Protein AF-A0A5N9CF66-F1 (afdb_monomer_lite)

Structure (mmCIF, N/CA/C/O backbone):
data_AF-A0A5N9CF66-F1
#
_entry.id   AF-A0A5N9CF66-F1
#
loop_
_atom_site.group_PDB
_atom_site.id
_atom_site.type_symbol
_atom_site.label_atom_id
_atom_site.label_alt_id
_atom_site.label_comp_id
_atom_site.label_asym_id
_atom_site.label_entity_id
_atom_site.label_seq_id
_atom_site.pdbx_PDB_ins_code
_atom_site.Cartn_x
_atom_site.Cartn_y
_atom_site.Cartn_z
_atom_site.occupancy
_atom_site.B_iso_or_equiv
_atom_site.auth_seq_id
_atom_site.auth_comp_id
_atom_site.auth_asym_id
_atom_site.auth_atom_id
_atom_site.pdbx_PDB_model_num
ATOM 1 N N . MET A 1 1 ? 1.115 35.082 -4.643 1.00 64.69 1 MET A N 1
ATOM 2 C CA . MET A 1 1 ? 1.203 35.368 -3.191 1.00 64.69 1 MET A CA 1
ATOM 3 C C . MET A 1 1 ? 0.935 34.085 -2.418 1.00 64.69 1 MET A C 1
ATOM 5 O O . MET A 1 1 ? -0.133 33.512 -2.597 1.00 64.69 1 MET A O 1
ATOM 9 N N . ARG A 1 2 ? 1.883 33.598 -1.604 1.00 63.66 2 ARG A N 1
ATOM 10 C CA . ARG A 1 2 ? 1.601 32.502 -0.658 1.00 63.66 2 ARG A CA 1
ATOM 11 C C . ARG A 1 2 ? 0.706 33.054 0.453 1.00 63.66 2 ARG A C 1
ATOM 13 O O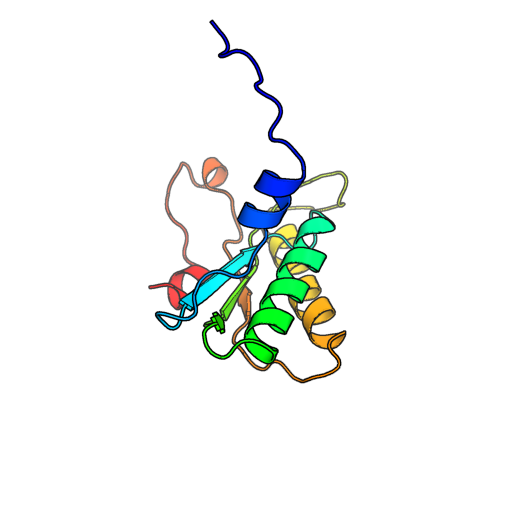 . ARG A 1 2 ? 0.966 34.150 0.945 1.00 63.66 2 ARG A O 1
ATOM 20 N N . ARG A 1 3 ? -0.358 32.330 0.814 1.00 67.19 3 ARG A N 1
ATOM 21 C CA . ARG A 1 3 ? -1.180 32.686 1.980 1.00 67.19 3 ARG A CA 1
ATOM 22 C C . ARG A 1 3 ? -0.289 32.686 3.233 1.00 67.19 3 ARG A C 1
ATOM 24 O O . ARG A 1 3 ? 0.578 31.815 3.327 1.00 67.19 3 ARG A O 1
ATOM 31 N N . PRO A 1 4 ? -0.467 33.634 4.168 1.00 76.00 4 PRO A N 1
ATOM 32 C CA . PRO A 1 4 ? 0.287 33.630 5.414 1.00 76.00 4 PRO A CA 1
ATOM 33 C C . PRO A 1 4 ? 0.001 32.341 6.192 1.00 76.00 4 PRO A C 1
ATOM 35 O O . PRO A 1 4 ? -1.146 31.898 6.275 1.00 76.00 4 PRO A O 1
ATOM 38 N N . TYR A 1 5 ? 1.053 31.732 6.740 1.00 80.88 5 TYR A N 1
ATOM 39 C CA . TYR A 1 5 ? 0.921 30.603 7.655 1.00 80.88 5 TYR A CA 1
ATOM 40 C C . TYR A 1 5 ? 0.254 31.094 8.941 1.00 80.88 5 TYR A C 1
ATOM 42 O O . TYR A 1 5 ? 0.767 31.993 9.605 1.00 80.88 5 TYR A O 1
ATOM 50 N N . ILE A 1 6 ? -0.895 30.514 9.277 1.00 83.56 6 ILE A N 1
ATOM 51 C CA . ILE A 1 6 ? -1.585 30.756 10.543 1.00 83.56 6 ILE A CA 1
ATOM 52 C C . ILE A 1 6 ? -1.365 29.500 11.389 1.00 83.56 6 ILE A C 1
ATOM 54 O O . ILE A 1 6 ? -1.925 28.455 11.043 1.00 83.56 6 ILE A O 1
ATOM 58 N N . PRO A 1 7 ? -0.554 29.561 12.461 1.00 82.31 7 PRO A N 1
ATOM 59 C CA . PRO A 1 7 ? -0.337 28.417 13.331 1.00 82.31 7 PRO A CA 1
ATOM 60 C C . PRO A 1 7 ? -1.670 27.906 13.882 1.00 82.31 7 PRO A C 1
ATOM 62 O O . PRO A 1 7 ? -2.464 28.664 14.444 1.00 82.31 7 PRO A O 1
ATOM 65 N N . VAL A 1 8 ? -1.923 26.608 13.737 1.00 83.69 8 VAL A N 1
ATOM 66 C CA . VAL A 1 8 ? -3.059 25.961 14.393 1.00 83.69 8 VAL A CA 1
ATOM 67 C C . VAL A 1 8 ? -2.651 25.695 15.840 1.00 83.69 8 VAL A C 1
ATOM 69 O O . VAL A 1 8 ? -1.695 24.968 16.089 1.00 83.69 8 VAL A O 1
ATOM 72 N N . GLY A 1 9 ? -3.350 26.291 16.809 1.00 89.88 9 GLY A N 1
ATOM 73 C CA . GLY A 1 9 ? -3.059 26.053 18.226 1.00 89.88 9 GLY A CA 1
ATOM 74 C C . GLY A 1 9 ? -3.231 24.577 18.608 1.00 89.88 9 GLY A C 1
ATOM 75 O O . GLY A 1 9 ? -4.134 23.910 18.096 1.00 89.88 9 GLY A O 1
ATOM 76 N N . HIS A 1 10 ? -2.412 24.082 19.546 1.00 88.94 10 HIS A N 1
ATOM 77 C CA . HIS A 1 10 ? -2.431 22.681 19.998 1.00 88.94 10 HIS A CA 1
ATOM 78 C C . HIS A 1 10 ? -3.840 22.121 20.291 1.00 88.94 10 HIS A C 1
ATOM 80 O O . HIS A 1 10 ? -4.123 21.012 19.840 1.00 88.94 10 HIS A O 1
ATOM 86 N N . PRO A 1 11 ? -4.775 22.854 20.939 1.00 90.25 11 PRO A N 1
ATOM 87 C CA . PRO A 1 11 ? -6.126 22.336 21.180 1.00 90.25 11 PRO A CA 1
ATOM 88 C C . PRO A 1 11 ? -6.895 21.999 19.898 1.00 90.25 11 PRO A C 1
ATOM 90 O O . PRO A 1 11 ? -7.642 21.023 19.851 1.00 90.25 11 PRO A O 1
ATOM 93 N N . LYS A 1 12 ? -6.696 22.788 18.838 1.00 89.88 12 LYS A N 1
ATOM 94 C CA . LYS A 1 12 ? -7.360 22.585 17.550 1.00 89.88 12 LYS A CA 1
ATOM 95 C C . LYS A 1 12 ? -6.723 21.438 16.765 1.00 89.88 12 LYS A C 1
ATOM 97 O O . LYS A 1 12 ? -7.446 20.674 16.135 1.00 89.88 12 LYS A O 1
ATOM 102 N N . VAL A 1 13 ? -5.404 21.251 16.874 1.00 88.88 13 VAL A N 1
ATOM 103 C CA . VAL A 1 13 ? -4.728 20.043 16.364 1.00 88.88 13 VAL A CA 1
ATOM 104 C C . VAL A 1 13 ? -5.293 18.794 17.043 1.00 88.88 13 VAL A C 1
ATOM 106 O O . VAL A 1 13 ? -5.729 17.874 16.359 1.00 88.88 13 VAL A O 1
ATOM 109 N N . LEU A 1 14 ? -5.388 18.790 18.377 1.00 88.88 14 LEU A N 1
ATOM 110 C CA . LEU A 1 14 ? -5.962 17.669 19.130 1.00 88.88 14 LEU A CA 1
ATOM 111 C C . LEU A 1 14 ? -7.419 17.393 18.750 1.00 88.88 14 LEU A C 1
ATOM 113 O O . LEU A 1 14 ? -7.826 16.238 18.684 1.00 88.88 14 LEU A O 1
ATOM 117 N N . GLN A 1 15 ? -8.209 18.434 18.475 1.00 89.94 15 GLN A N 1
ATOM 118 C CA . GLN A 1 15 ? -9.571 18.266 17.973 1.00 89.94 15 GLN A CA 1
ATOM 119 C C . GLN A 1 15 ? -9.598 17.555 16.614 1.00 89.94 15 GLN A C 1
ATOM 121 O O . GLN A 1 15 ? -10.452 16.694 16.418 1.00 89.94 15 GLN A O 1
ATOM 126 N N . HIS A 1 16 ? -8.687 17.893 15.697 1.00 87.62 16 HIS A N 1
ATOM 127 C CA . HIS A 1 16 ? -8.606 17.266 14.374 1.00 87.62 16 HIS A CA 1
ATOM 128 C C . HIS A 1 16 ? -8.086 15.822 14.418 1.00 87.62 16 HIS A C 1
ATOM 130 O O . HIS A 1 16 ? -8.426 15.038 13.541 1.00 87.62 16 HIS A O 1
ATOM 136 N N . LEU A 1 17 ? -7.298 15.462 15.434 1.00 88.06 17 LEU A N 1
ATOM 137 C CA . LEU A 1 17 ? -6.790 14.099 15.635 1.00 88.06 17 LEU A CA 1
ATOM 138 C C . LEU A 1 17 ? -7.807 13.159 16.301 1.00 88.06 17 LEU A C 1
ATOM 140 O O . LEU A 1 17 ? -7.534 11.969 16.454 1.00 88.06 17 LEU A O 1
ATOM 144 N N . LYS A 1 18 ? -8.974 13.661 16.730 1.00 87.56 18 LYS A N 1
ATOM 145 C CA . LYS A 1 18 ? -10.022 12.800 17.287 1.00 87.56 18 LYS A CA 1
ATOM 146 C C . LYS A 1 18 ? -10.525 11.834 16.223 1.00 87.56 18 LYS A C 1
ATOM 148 O O . LYS A 1 18 ? -10.752 12.215 15.078 1.00 87.56 18 LYS A O 1
ATOM 153 N N . ASN A 1 19 ? -10.790 10.603 16.652 1.00 83.81 19 ASN A N 1
ATOM 154 C CA . ASN A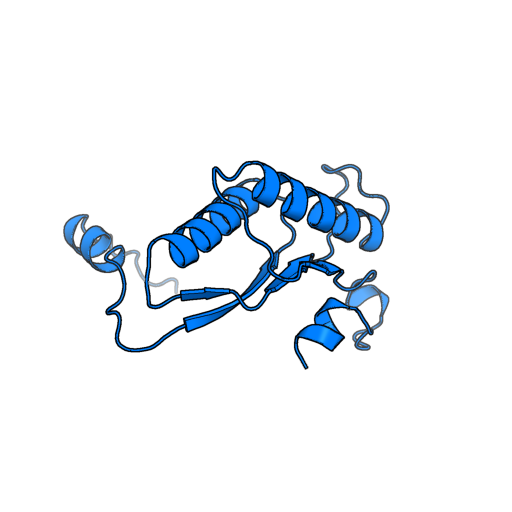 1 19 ? -11.436 9.609 15.809 1.00 83.81 19 ASN A CA 1
ATOM 155 C C . ASN A 1 19 ? -12.728 10.179 15.191 1.00 83.81 19 ASN A C 1
ATOM 157 O O . ASN A 1 19 ? -13.526 10.787 15.915 1.00 83.81 19 ASN A O 1
ATOM 161 N N . PRO A 1 20 ? -12.964 9.969 13.881 1.00 83.19 20 PRO A N 1
ATOM 162 C CA . PRO A 1 20 ? -14.216 10.370 13.258 1.00 83.19 20 PRO A CA 1
ATOM 163 C C . PRO A 1 20 ? -15.383 9.619 13.902 1.00 83.19 20 PRO A C 1
ATOM 165 O O . PRO A 1 20 ? -15.217 8.497 14.396 1.00 83.19 20 PRO A O 1
ATOM 168 N N . LYS A 1 21 ? -16.569 10.238 13.874 1.00 84.56 21 LYS A N 1
ATOM 169 C CA . LYS A 1 21 ? -17.801 9.601 14.346 1.00 84.56 21 LYS A CA 1
ATOM 170 C C . LYS A 1 21 ? -18.048 8.298 13.573 1.00 84.56 21 LYS A C 1
ATOM 172 O O . LYS A 1 21 ? -17.849 8.235 12.358 1.00 84.56 21 LYS A O 1
ATOM 177 N N . GLN A 1 22 ? -18.492 7.271 14.290 1.00 87.94 22 GLN A N 1
ATOM 178 C CA . GLN A 1 22 ? -18.768 5.935 13.755 1.00 87.94 22 GLN A CA 1
ATOM 179 C C . GLN A 1 22 ? -20.165 5.889 13.111 1.00 87.94 22 GLN A C 1
ATOM 181 O O . GLN A 1 22 ? -21.035 5.142 13.541 1.00 87.94 22 GLN A O 1
ATOM 186 N N . GLU A 1 23 ? -20.418 6.763 12.135 1.00 87.00 23 GLU A N 1
ATOM 187 C CA . GLU A 1 23 ? -21.743 6.898 11.503 1.00 87.00 23 GLU A CA 1
ATOM 188 C C . GLU A 1 23 ? -21.985 5.844 10.415 1.00 87.00 23 GLU A C 1
ATOM 190 O O . GLU A 1 23 ? -23.118 5.432 10.186 1.00 87.00 23 GLU A O 1
ATOM 195 N N . PHE A 1 24 ? -20.919 5.389 9.758 1.00 90.69 24 PHE A N 1
ATOM 196 C CA . PHE A 1 24 ? -20.969 4.376 8.711 1.00 90.69 24 PHE A CA 1
ATOM 197 C C . PHE A 1 24 ? -19.693 3.536 8.702 1.00 90.69 24 PHE A C 1
ATOM 199 O O . PHE A 1 24 ? -18.614 4.006 9.090 1.00 90.69 24 PHE A O 1
ATOM 206 N N . ASN A 1 25 ? -19.828 2.304 8.208 1.00 93.69 25 ASN A N 1
ATOM 207 C CA . ASN A 1 25 ? -18.702 1.408 7.995 1.00 93.69 25 ASN A CA 1
ATOM 208 C C . ASN A 1 25 ? -17.880 1.852 6.773 1.00 93.69 25 ASN A C 1
ATOM 210 O O . ASN A 1 25 ? -18.418 2.012 5.675 1.00 93.69 25 ASN A O 1
ATOM 214 N N . LYS A 1 26 ? -16.577 2.050 6.968 1.00 95.12 26 LYS A N 1
ATOM 215 C CA . LYS A 1 26 ? -15.626 2.481 5.942 1.00 95.12 26 LYS A CA 1
ATOM 216 C C . LYS A 1 26 ? -15.030 1.248 5.282 1.00 95.12 26 LYS A C 1
ATOM 218 O O . LYS A 1 26 ? -14.267 0.524 5.913 1.00 95.12 26 LYS A O 1
ATOM 223 N N . LYS A 1 27 ? -15.366 1.034 4.012 1.00 96.81 27 LYS A N 1
ATOM 224 C CA . LYS A 1 27 ? -14.747 0.004 3.173 1.00 96.81 27 LYS A CA 1
ATOM 225 C C . LYS A 1 27 ? -13.490 0.571 2.526 1.00 96.81 27 LYS A C 1
ATOM 227 O O . LYS A 1 27 ? -13.573 1.614 1.882 1.00 96.81 27 LYS A O 1
ATOM 232 N N . ILE A 1 28 ? -12.351 -0.081 2.731 1.00 97.62 28 ILE A N 1
ATOM 233 C CA . ILE A 1 28 ? -11.038 0.473 2.386 1.00 97.62 28 ILE A CA 1
ATOM 234 C C . ILE A 1 28 ? -10.245 -0.540 1.567 1.00 97.62 28 ILE A C 1
ATOM 236 O O . ILE A 1 28 ? -10.154 -1.703 1.944 1.00 97.62 28 ILE A O 1
ATOM 240 N N . ILE A 1 29 ? -9.646 -0.077 0.475 1.00 98.38 29 ILE A N 1
ATOM 241 C CA . ILE A 1 29 ? -8.548 -0.758 -0.214 1.00 98.38 29 ILE A CA 1
ATOM 242 C C . ILE A 1 29 ? -7.294 0.073 0.058 1.00 98.38 29 ILE A C 1
ATOM 244 O O . ILE A 1 29 ? -7.357 1.303 -0.001 1.00 98.38 29 ILE A O 1
ATOM 248 N N . ILE A 1 30 ? -6.191 -0.583 0.413 1.00 98.44 30 ILE A N 1
ATOM 249 C CA . ILE A 1 30 ? -4.918 0.081 0.718 1.00 98.44 30 ILE A CA 1
ATOM 250 C C . ILE A 1 30 ? -3.945 -0.225 -0.416 1.00 98.44 30 ILE A C 1
ATOM 252 O O . ILE A 1 30 ? -3.487 -1.357 -0.513 1.00 98.44 30 ILE A O 1
ATOM 256 N N . ASP A 1 31 ? -3.630 0.770 -1.240 1.00 98.12 31 ASP A N 1
ATOM 257 C CA . ASP A 1 31 ? -2.587 0.679 -2.266 1.00 98.12 31 ASP A CA 1
ATOM 258 C C . ASP A 1 31 ? -1.312 1.349 -1.758 1.00 98.12 31 ASP A C 1
ATOM 260 O O . ASP A 1 31 ? -1.349 2.507 -1.339 1.00 98.12 31 ASP A O 1
ATOM 264 N N . THR A 1 32 ? -0.209 0.604 -1.696 1.00 98.44 32 THR A N 1
ATOM 265 C CA . THR A 1 32 ? 1.008 1.057 -1.004 1.00 98.44 32 THR A CA 1
ATOM 266 C C . THR A 1 32 ? 2.274 0.425 -1.575 1.00 98.44 32 THR A C 1
ATOM 268 O O . THR A 1 32 ? 2.315 -0.763 -1.898 1.00 98.44 32 THR A O 1
ATOM 271 N N . ASP A 1 33 ? 3.342 1.215 -1.660 1.00 98.00 33 ASP A N 1
ATOM 272 C CA . ASP A 1 33 ? 4.702 0.783 -1.967 1.00 98.00 33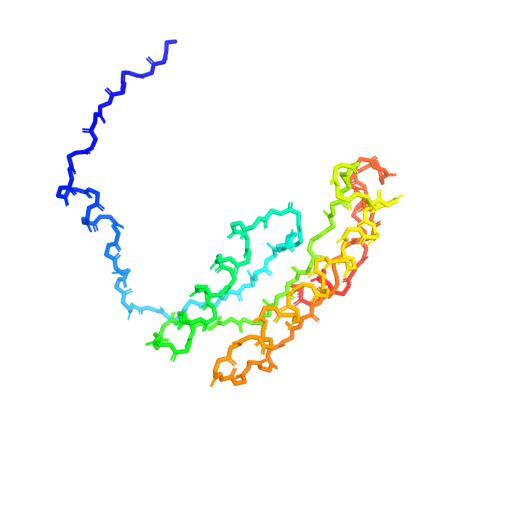 ASP A CA 1
ATOM 273 C C . ASP A 1 33 ? 5.503 0.547 -0.673 1.00 98.00 33 ASP A C 1
ATOM 275 O O . ASP A 1 33 ? 6.579 1.103 -0.469 1.00 98.00 33 ASP A O 1
ATOM 279 N N . THR A 1 34 ? 4.976 -0.309 0.210 1.00 98.12 34 THR A N 1
ATOM 280 C CA . THR A 1 34 ? 5.369 -0.464 1.629 1.00 98.12 34 THR A CA 1
ATOM 281 C C . THR A 1 34 ? 6.867 -0.673 1.898 1.00 98.12 34 THR A C 1
ATOM 283 O O . THR A 1 34 ? 7.348 -0.411 3.001 1.00 98.12 34 THR A O 1
ATOM 286 N N . TYR A 1 35 ? 7.633 -1.138 0.910 1.00 98.19 35 TYR A N 1
ATOM 287 C CA . TYR A 1 35 ? 9.085 -1.286 1.033 1.00 98.19 35 TYR A CA 1
ATOM 288 C C . TYR A 1 35 ? 9.859 0.028 0.802 1.00 98.19 35 TYR A C 1
ATOM 290 O O . TYR A 1 35 ? 10.966 0.220 1.313 1.00 98.19 35 TYR A O 1
ATOM 298 N N . ASN A 1 36 ? 9.317 0.948 0.005 1.00 97.25 36 ASN A N 1
ATOM 299 C CA . ASN A 1 36 ? 10.021 2.143 -0.446 1.00 97.25 36 ASN A CA 1
ATOM 300 C C . ASN A 1 36 ? 10.328 3.108 0.711 1.00 97.25 36 ASN A C 1
ATOM 302 O O . ASN A 1 36 ? 11.450 3.638 0.791 1.00 97.25 36 ASN A O 1
ATOM 306 N N . SER A 1 37 ? 9.376 3.294 1.630 1.00 94.75 37 SER A N 1
ATOM 307 C CA . SER A 1 37 ? 9.500 4.190 2.782 1.00 94.75 37 SER A CA 1
ATOM 308 C C . SER A 1 37 ? 8.919 3.570 4.053 1.00 94.75 37 SER A C 1
ATOM 310 O O . SER A 1 37 ? 8.013 2.748 4.028 1.00 94.75 37 SER A O 1
ATOM 312 N N . ILE A 1 38 ? 9.502 3.933 5.196 1.00 94.31 38 ILE A N 1
ATOM 313 C CA . ILE A 1 38 ? 9.170 3.311 6.484 1.00 94.31 38 ILE A CA 1
ATOM 314 C C . ILE A 1 38 ? 7.795 3.745 7.005 1.00 94.31 38 ILE A C 1
ATOM 316 O O . ILE A 1 38 ? 7.130 2.999 7.718 1.00 94.31 38 ILE A O 1
ATOM 320 N N . ASP A 1 39 ? 7.357 4.954 6.667 1.00 98.00 39 ASP A N 1
ATOM 321 C CA . ASP A 1 39 ? 6.072 5.500 7.087 1.00 98.00 39 ASP A CA 1
ATOM 322 C C . ASP A 1 39 ? 4.885 4.687 6.558 1.00 98.00 39 ASP A C 1
ATOM 324 O O . ASP A 1 39 ? 3.898 4.542 7.282 1.00 98.00 39 ASP A O 1
ATOM 328 N N . ASP A 1 40 ? 5.014 4.052 5.392 1.00 98.19 40 ASP A N 1
ATOM 329 C CA . ASP A 1 40 ? 3.997 3.151 4.846 1.00 98.19 40 ASP A CA 1
ATOM 330 C C . ASP A 1 40 ? 3.790 1.892 5.698 1.00 98.19 40 ASP A C 1
ATOM 332 O O . ASP A 1 40 ? 2.656 1.453 5.892 1.00 98.19 40 ASP A O 1
ATOM 336 N N . GLN A 1 41 ? 4.854 1.343 6.293 1.00 98.38 41 GLN A N 1
ATOM 337 C CA . GLN A 1 41 ? 4.746 0.195 7.206 1.00 98.38 41 GLN A CA 1
ATOM 338 C C . GLN A 1 41 ? 3.927 0.557 8.448 1.00 98.38 41 GLN A C 1
ATOM 340 O O . GLN A 1 41 ? 3.038 -0.188 8.871 1.00 98.38 41 GLN A O 1
ATOM 345 N N . PHE A 1 42 ? 4.194 1.737 9.015 1.00 98.19 42 PHE A N 1
ATOM 346 C CA . PHE A 1 42 ? 3.449 2.248 10.162 1.00 98.19 42 PHE A CA 1
ATOM 347 C C . PHE A 1 42 ? 2.002 2.591 9.795 1.00 98.19 42 PHE A C 1
ATOM 349 O O . PHE A 1 42 ? 1.096 2.302 10.580 1.00 98.19 42 PHE A O 1
ATOM 356 N N . ALA A 1 43 ? 1.762 3.163 8.612 1.00 98.19 43 ALA A N 1
ATOM 357 C CA . ALA A 1 43 ? 0.418 3.449 8.121 1.00 98.19 43 ALA A CA 1
ATOM 358 C C . ALA A 1 43 ? -0.396 2.159 7.929 1.00 98.19 43 ALA A C 1
ATOM 360 O O . ALA A 1 43 ? -1.530 2.075 8.408 1.00 98.19 43 ALA A O 1
ATOM 361 N N . LEU A 1 44 ? 0.197 1.130 7.316 1.00 98.56 44 LEU A N 1
ATOM 362 C CA . LEU A 1 44 ? -0.435 -0.174 7.133 1.00 98.56 44 LEU A CA 1
ATOM 363 C C . LEU A 1 44 ? -0.768 -0.829 8.479 1.00 98.56 44 LEU A C 1
ATOM 365 O O . LEU A 1 44 ? -1.915 -1.217 8.712 1.00 98.56 44 LEU A O 1
ATOM 369 N N . MET A 1 45 ? 0.197 -0.884 9.402 1.00 98.06 45 MET A N 1
ATOM 370 C CA . MET A 1 45 ? -0.025 -1.419 10.748 1.00 98.06 45 MET A CA 1
ATOM 371 C C . MET A 1 45 ? -1.146 -0.666 11.479 1.00 98.06 45 MET A C 1
ATOM 373 O O . MET A 1 45 ? -2.020 -1.286 12.088 1.00 98.06 45 MET A O 1
ATOM 377 N N . HIS A 1 46 ? -1.163 0.666 11.393 1.00 96.75 46 HIS A N 1
ATOM 378 C CA . HIS A 1 46 ? -2.209 1.489 11.996 1.00 96.75 46 HIS A CA 1
ATOM 379 C C . HIS A 1 46 ? -3.596 1.176 11.418 1.00 96.75 46 HIS A C 1
ATOM 381 O O . HIS A 1 46 ? -4.575 1.114 12.166 1.00 96.75 46 HIS A O 1
ATOM 387 N N . MET A 1 47 ? -3.700 0.953 10.106 1.00 97.31 47 MET A N 1
ATOM 388 C CA . MET A 1 47 ? -4.961 0.590 9.459 1.00 97.31 47 MET A CA 1
ATOM 389 C C . MET A 1 47 ? -5.454 -0.794 9.886 1.00 97.31 47 MET A C 1
ATOM 391 O O . MET A 1 47 ? -6.620 -0.927 10.256 1.00 97.31 47 MET A O 1
ATOM 395 N N . LEU A 1 48 ? -4.573 -1.796 9.924 1.00 97.94 48 LEU A N 1
ATOM 396 C CA . LEU A 1 48 ? -4.913 -3.156 10.363 1.00 97.94 48 LEU A CA 1
ATOM 397 C C . LEU A 1 48 ? -5.347 -3.183 11.839 1.00 97.94 48 LEU A C 1
ATOM 399 O O . LEU A 1 48 ? -6.344 -3.811 12.199 1.00 97.94 48 LEU A O 1
ATOM 403 N N . LEU A 1 49 ? -4.662 -2.429 12.704 1.00 96.81 49 LEU A N 1
ATOM 404 C CA . LEU A 1 49 ? -5.084 -2.231 14.095 1.00 96.81 49 LEU A CA 1
ATOM 405 C C . LEU A 1 49 ? -6.415 -1.481 14.192 1.00 96.81 49 LEU A C 1
ATOM 407 O O . LEU A 1 49 ? -7.233 -1.788 15.059 1.00 96.81 49 LEU A O 1
ATOM 411 N N . SER A 1 50 ? -6.653 -0.511 13.310 1.00 95.31 50 SER A N 1
ATOM 412 C CA . SER A 1 50 ? -7.914 0.228 13.257 1.00 95.31 50 SER A CA 1
ATOM 413 C C . SER A 1 50 ? -9.081 -0.678 12.874 1.00 95.31 50 SER A C 1
ATOM 415 O O . SER A 1 50 ? -10.106 -0.611 13.538 1.00 95.31 50 SER A O 1
ATOM 417 N N . GLU A 1 51 ? -8.930 -1.563 11.888 1.00 95.88 51 GLU A N 1
ATOM 418 C CA . GLU A 1 51 ? -9.935 -2.591 11.581 1.00 95.88 51 GLU A CA 1
ATOM 419 C C . GLU A 1 51 ? -10.179 -3.520 12.777 1.00 95.88 51 GLU A C 1
ATOM 421 O O . GLU A 1 51 ? -11.321 -3.816 13.122 1.00 95.88 51 GLU A O 1
ATOM 426 N N . LYS A 1 52 ? -9.113 -3.942 13.468 1.00 95.81 52 LYS A N 1
ATOM 427 C CA . LYS A 1 52 ? -9.235 -4.837 14.625 1.00 95.81 52 LYS A CA 1
ATOM 428 C C . LYS A 1 52 ? -9.947 -4.196 15.818 1.00 95.81 52 LYS A C 1
ATOM 430 O O . LYS A 1 52 ? -10.631 -4.889 16.573 1.00 95.81 52 LYS A O 1
ATOM 435 N N . THR A 1 53 ? -9.724 -2.903 16.041 1.00 93.31 53 THR A N 1
ATOM 436 C CA . THR A 1 53 ? -10.143 -2.201 17.267 1.00 93.31 53 THR A CA 1
ATOM 437 C C . THR A 1 53 ? -11.369 -1.317 17.080 1.00 93.31 53 THR A C 1
ATOM 439 O O . THR A 1 53 ? -12.024 -0.973 18.066 1.00 93.31 53 THR A O 1
ATOM 442 N N . ARG A 1 54 ? -11.711 -0.952 15.842 1.00 92.06 54 ARG A N 1
ATOM 443 C CA . ARG A 1 54 ? -12.869 -0.118 15.524 1.00 92.06 54 ARG A CA 1
ATOM 444 C C . ARG A 1 54 ? -13.925 -0.924 14.779 1.00 92.06 54 ARG A C 1
ATOM 446 O O . ARG A 1 54 ? -13.631 -1.579 13.792 1.00 92.06 54 ARG A O 1
ATOM 453 N N . GLY A 1 55 ? -15.185 -0.790 15.189 1.00 90.19 55 GLY A N 1
ATOM 454 C CA . GLY A 1 55 ? -16.316 -1.453 14.525 1.00 90.19 55 GLY A CA 1
ATOM 455 C C . GLY A 1 55 ? -16.776 -0.806 13.210 1.00 90.19 55 GLY A C 1
ATOM 456 O O . GLY A 1 55 ? -17.762 -1.254 12.635 1.00 90.19 55 GLY A O 1
ATOM 457 N N . ASP A 1 56 ? -16.119 0.266 12.755 1.00 94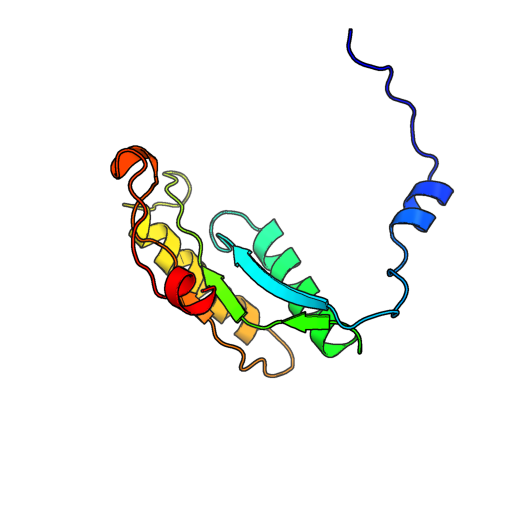.62 56 ASP A N 1
ATOM 458 C CA . ASP A 1 56 ? -16.522 1.074 11.595 1.00 94.62 56 ASP A CA 1
ATOM 459 C C . ASP A 1 56 ? -15.473 1.116 10.471 1.00 94.62 56 ASP A C 1
ATOM 461 O O . ASP A 1 56 ? -15.517 2.011 9.621 1.00 94.62 56 ASP A O 1
ATOM 465 N N . VAL A 1 57 ? -14.520 0.183 10.487 1.00 96.00 57 VAL A N 1
ATOM 466 C CA . VAL A 1 57 ? -13.474 0.021 9.471 1.00 96.00 57 VAL A CA 1
ATOM 467 C C . VAL A 1 57 ? -13.514 -1.415 8.956 1.00 96.00 57 VAL A C 1
ATOM 469 O O . VAL A 1 57 ? -13.571 -2.359 9.737 1.00 96.00 57 VAL A O 1
ATOM 472 N N . SER A 1 58 ? -13.489 -1.584 7.638 1.00 97.25 58 SER A N 1
ATOM 473 C CA . SER A 1 58 ? -13.388 -2.882 6.971 1.00 97.25 58 SER A CA 1
ATOM 474 C C . SER A 1 58 ? -12.419 -2.767 5.804 1.00 97.25 58 SER A C 1
ATOM 476 O O . SER A 1 58 ? -12.692 -2.071 4.820 1.00 97.25 58 SER A O 1
ATOM 478 N N . ILE A 1 59 ? -11.279 -3.434 5.917 1.00 98.25 59 ILE A N 1
ATOM 479 C CA . ILE A 1 59 ? -10.261 -3.483 4.878 1.00 98.25 59 ILE A CA 1
ATOM 480 C C . ILE A 1 59 ? -10.647 -4.613 3.929 1.00 98.25 59 ILE A C 1
ATOM 482 O O . ILE A 1 59 ? -10.711 -5.781 4.299 1.00 98.25 59 ILE A O 1
ATOM 486 N N . LEU A 1 60 ? -10.951 -4.248 2.688 1.00 98.44 60 LEU A N 1
ATOM 487 C CA . LEU A 1 60 ? -11.339 -5.192 1.648 1.00 98.44 60 LEU A CA 1
ATOM 488 C C . LEU A 1 60 ? -10.130 -5.952 1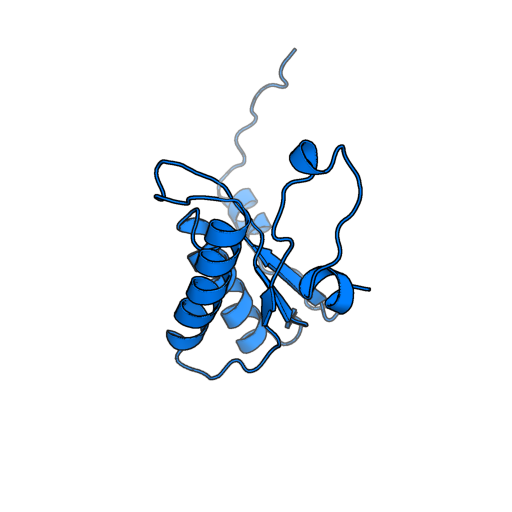.104 1.00 98.44 60 LEU A C 1
ATOM 490 O O . LEU A 1 60 ? -10.264 -7.113 0.733 1.00 98.44 60 LEU A O 1
ATOM 494 N N . GLY A 1 61 ? -8.969 -5.299 1.054 1.00 98.56 61 GLY A N 1
ATOM 495 C CA . GLY A 1 61 ? -7.716 -5.867 0.574 1.00 98.56 61 GLY A CA 1
ATOM 496 C C . GLY A 1 61 ? -6.588 -4.843 0.556 1.00 98.56 61 GLY A C 1
ATOM 497 O O . GLY A 1 61 ? -6.814 -3.642 0.736 1.00 98.56 61 GLY A O 1
ATOM 498 N N . ILE A 1 62 ? -5.375 -5.338 0.333 1.00 98.81 62 ILE A N 1
ATOM 499 C CA . ILE A 1 62 ? -4.159 -4.533 0.199 1.00 98.81 62 ILE A CA 1
ATOM 500 C C . ILE A 1 62 ? -3.555 -4.804 -1.180 1.00 98.81 62 ILE A C 1
ATOM 502 O O . ILE A 1 62 ? -3.462 -5.957 -1.605 1.00 98.81 62 ILE A O 1
ATOM 506 N N . THR A 1 63 ? -3.134 -3.761 -1.881 1.00 98.75 63 THR A N 1
ATOM 507 C CA . THR A 1 63 ? -2.492 -3.842 -3.192 1.00 98.75 63 THR A CA 1
ATOM 508 C C . THR A 1 63 ? -1.063 -3.304 -3.102 1.00 98.75 63 THR A C 1
ATOM 510 O O . THR A 1 63 ? -0.798 -2.289 -2.460 1.00 98.75 63 THR A O 1
ATOM 513 N N . ALA A 1 64 ? -0.116 -4.037 -3.691 1.00 98.62 64 ALA A N 1
ATOM 514 C CA . ALA A 1 64 ? 1.299 -3.684 -3.688 1.00 98.62 64 ALA A CA 1
ATOM 515 C C . ALA A 1 64 ? 1.621 -2.786 -4.885 1.00 98.62 64 ALA A C 1
ATOM 517 O O . ALA A 1 64 ? 1.664 -3.267 -6.020 1.00 98.62 64 ALA A O 1
ATOM 518 N N . ALA A 1 65 ? 1.871 -1.504 -4.640 1.00 97.38 65 ALA A N 1
ATOM 519 C CA . ALA A 1 65 ? 2.213 -0.553 -5.688 1.00 97.38 65 ALA A CA 1
ATOM 520 C C . ALA A 1 65 ? 3.681 -0.719 -6.143 1.00 97.38 65 ALA A C 1
ATOM 522 O O . ALA A 1 65 ? 4.568 -0.981 -5.315 1.00 97.38 65 ALA A O 1
ATOM 523 N N . PRO A 1 66 ? 3.968 -0.571 -7.450 1.00 96.88 66 PRO A N 1
ATOM 524 C CA . PRO A 1 66 ? 5.332 -0.600 -7.961 1.00 96.88 66 PRO A CA 1
ATOM 525 C C . PRO A 1 66 ? 6.096 0.683 -7.649 1.00 96.88 66 PRO A C 1
ATOM 527 O O . PRO A 1 66 ? 5.557 1.786 -7.697 1.00 96.88 66 PRO A O 1
ATOM 530 N N . PHE A 1 67 ? 7.404 0.544 -7.457 1.00 97.06 67 PHE A N 1
ATOM 531 C CA . PHE A 1 67 ? 8.329 1.670 -7.395 1.00 97.06 67 PHE A CA 1
ATOM 532 C C . PHE A 1 67 ? 9.668 1.288 -8.035 1.00 97.06 67 PHE A C 1
ATOM 534 O O . PHE A 1 67 ? 10.032 0.116 -8.093 1.00 97.06 67 PHE A O 1
ATOM 541 N N . TYR A 1 68 ? 10.417 2.281 -8.505 1.00 96.94 68 TYR A N 1
ATOM 542 C CA . TYR A 1 68 ? 11.790 2.105 -8.971 1.00 96.94 68 TYR A CA 1
ATOM 543 C C . TYR A 1 68 ? 12.672 3.156 -8.303 1.00 96.94 68 TYR A C 1
ATOM 545 O O . TYR A 1 68 ? 12.434 4.359 -8.431 1.00 96.94 68 TYR A O 1
ATOM 553 N N . LYS A 1 69 ? 13.661 2.705 -7.529 1.00 95.62 69 LYS A N 1
ATOM 554 C CA . LYS A 1 69 ? 14.546 3.573 -6.755 1.00 95.62 69 LYS A CA 1
ATOM 555 C C . LYS A 1 69 ? 15.907 2.924 -6.546 1.00 95.62 69 LYS A C 1
ATOM 557 O O . LYS A 1 69 ? 16.036 1.951 -5.806 1.00 95.62 69 LYS A O 1
ATOM 562 N N . GLU A 1 70 ? 16.944 3.542 -7.105 1.00 94.88 70 GLU A N 1
ATOM 563 C CA . GLU A 1 70 ? 18.334 3.074 -6.985 1.00 94.88 70 GLU A CA 1
ATOM 564 C C . GLU A 1 70 ? 18.781 2.923 -5.524 1.00 94.88 70 GLU A C 1
ATOM 566 O O . GLU A 1 70 ? 19.383 1.922 -5.161 1.00 94.88 70 GLU A O 1
ATOM 571 N N . LEU A 1 71 ? 18.398 3.857 -4.641 1.00 94.94 71 LEU A N 1
ATOM 572 C CA . LEU A 1 71 ? 18.706 3.788 -3.200 1.00 94.94 71 LEU A CA 1
ATOM 573 C C . LEU A 1 71 ? 18.086 2.576 -2.481 1.00 94.94 71 LEU A C 1
ATOM 575 O O . LEU A 1 71 ? 18.425 2.304 -1.330 1.00 94.94 71 LEU A O 1
ATOM 579 N N . ARG A 1 72 ? 17.142 1.885 -3.125 1.00 92.88 72 ARG A N 1
ATOM 580 C CA . ARG A 1 72 ? 16.510 0.650 -2.649 1.00 92.88 72 ARG A CA 1
ATOM 581 C C . ARG A 1 72 ? 16.975 -0.582 -3.431 1.00 92.88 72 ARG A C 1
ATOM 583 O O . ARG A 1 72 ? 16.435 -1.655 -3.199 1.00 92.88 72 ARG A O 1
ATOM 590 N N . ASN A 1 73 ? 17.972 -0.440 -4.310 1.00 95.06 73 ASN A N 1
ATOM 591 C CA . ASN A 1 73 ? 18.525 -1.506 -5.150 1.00 95.06 73 ASN A CA 1
ATOM 592 C C . ASN A 1 73 ? 17.458 -2.266 -5.955 1.00 95.06 73 ASN A C 1
ATOM 594 O O . ASN A 1 73 ? 17.520 -3.485 -6.089 1.00 95.06 73 ASN A O 1
ATOM 598 N N . THR A 1 74 ? 16.453 -1.555 -6.466 1.00 97.31 74 THR A N 1
ATOM 599 C CA . THR A 1 74 ? 15.462 -2.148 -7.369 1.00 97.31 74 THR A CA 1
ATOM 600 C C . THR A 1 74 ? 15.966 -2.122 -8.803 1.00 97.31 74 THR A C 1
ATOM 602 O O . THR A 1 74 ? 16.425 -1.077 -9.256 1.00 97.31 74 THR A O 1
ATOM 605 N N . ASP A 1 75 ? 15.765 -3.209 -9.543 1.00 96.38 75 ASP A N 1
ATOM 606 C CA . ASP A 1 75 ? 16.171 -3.312 -10.956 1.00 96.38 75 ASP A CA 1
ATOM 607 C C . ASP A 1 75 ? 15.052 -2.920 -11.936 1.00 96.38 75 ASP A C 1
ATOM 609 O O . ASP A 1 75 ? 15.289 -2.759 -13.129 1.00 96.38 75 ASP A O 1
ATOM 613 N N . SER A 1 76 ? 13.809 -2.822 -11.456 1.00 97.19 76 SER A N 1
ATOM 614 C CA . SER A 1 76 ? 12.623 -2.453 -12.243 1.00 97.19 76 SER A CA 1
ATOM 615 C C . SER A 1 76 ? 11.446 -2.093 -11.329 1.00 97.19 76 SER A C 1
ATOM 617 O O . SER A 1 76 ? 11.461 -2.429 -10.142 1.00 97.19 76 SER A O 1
ATOM 619 N N . TYR A 1 77 ? 10.397 -1.479 -11.889 1.00 97.75 77 TYR A N 1
ATOM 620 C CA . TYR A 1 77 ? 9.111 -1.271 -11.204 1.00 97.75 77 TYR A CA 1
ATOM 621 C C . TYR A 1 77 ? 8.497 -2.580 -10.702 1.00 97.75 77 TYR A C 1
ATOM 623 O O . TYR A 1 77 ? 7.983 -2.639 -9.586 1.00 97.75 77 TYR A O 1
ATOM 631 N N . LYS A 1 78 ? 8.623 -3.643 -11.503 1.00 97.94 78 LYS A N 1
ATOM 632 C CA . LYS A 1 78 ? 8.261 -5.007 -11.129 1.00 97.94 78 LYS A CA 1
ATOM 633 C C . LYS A 1 78 ? 8.969 -5.446 -9.843 1.00 97.94 78 LYS A C 1
ATOM 635 O O . LYS A 1 78 ? 8.287 -5.767 -8.874 1.00 97.94 78 LYS A O 1
ATOM 640 N N . HIS A 1 79 ? 10.304 -5.352 -9.810 1.00 98.38 79 HIS A N 1
ATOM 641 C CA . HIS A 1 79 ? 11.101 -5.716 -8.632 1.00 98.38 79 HIS A CA 1
ATOM 642 C C . HIS A 1 79 ? 10.650 -4.914 -7.396 1.00 98.38 79 HIS A C 1
ATOM 644 O O . HIS A 1 79 ? 10.434 -5.494 -6.334 1.00 98.38 79 HIS A O 1
ATOM 650 N N . GLY A 1 80 ? 10.410 -3.605 -7.532 1.00 98.38 80 GLY A N 1
ATOM 651 C CA . GLY A 1 80 ? 9.849 -2.806 -6.439 1.00 98.38 80 GLY A CA 1
ATOM 652 C C . GLY A 1 80 ? 8.474 -3.289 -5.968 1.00 98.38 80 GLY A C 1
ATOM 653 O O . GLY A 1 80 ? 8.262 -3.448 -4.769 1.00 98.38 80 GLY A O 1
ATOM 654 N N . MET A 1 81 ? 7.554 -3.603 -6.884 1.00 98.31 81 MET A N 1
ATOM 655 C CA . MET A 1 81 ? 6.251 -4.180 -6.529 1.00 98.31 81 MET A CA 1
ATOM 656 C C . MET A 1 81 ? 6.400 -5.499 -5.763 1.00 98.31 81 MET A C 1
ATOM 658 O O . MET A 1 81 ? 5.719 -5.698 -4.757 1.00 98.31 81 MET A O 1
ATOM 662 N N . GLU A 1 82 ? 7.302 -6.393 -6.182 1.00 98.69 82 GLU A N 1
ATOM 663 C CA . GLU A 1 82 ? 7.528 -7.648 -5.461 1.00 98.69 82 GLU A CA 1
ATOM 664 C C . GLU A 1 82 ? 8.090 -7.423 -4.056 1.00 98.69 82 GLU A C 1
ATOM 666 O O . GLU A 1 82 ? 7.658 -8.107 -3.127 1.00 98.69 82 GLU A O 1
ATOM 671 N N . LEU A 1 83 ? 8.994 -6.456 -3.881 1.00 98.56 83 LEU A N 1
ATOM 672 C CA . LEU A 1 83 ? 9.493 -6.067 -2.561 1.00 98.56 83 LEU A CA 1
ATOM 673 C C . LEU A 1 83 ? 8.365 -5.522 -1.677 1.00 98.56 83 LEU A C 1
ATOM 675 O O . LEU A 1 83 ? 8.230 -5.965 -0.538 1.00 98.56 83 LEU A O 1
ATOM 679 N N . SER A 1 84 ? 7.514 -4.631 -2.199 1.00 98.50 84 SER A N 1
ATOM 680 C CA . SER A 1 84 ? 6.340 -4.120 -1.476 1.00 98.50 84 SER A CA 1
ATOM 681 C C . SER A 1 84 ? 5.363 -5.236 -1.110 1.00 98.50 84 SER A C 1
ATOM 683 O O . SER A 1 84 ? 4.897 -5.290 0.023 1.00 98.50 84 SER A O 1
ATOM 685 N N . TYR A 1 85 ? 5.093 -6.168 -2.028 1.00 98.81 85 TYR A N 1
ATOM 686 C CA . TYR A 1 85 ? 4.225 -7.317 -1.769 1.00 98.81 85 TYR A CA 1
ATOM 687 C C . TYR A 1 85 ? 4.756 -8.171 -0.614 1.00 98.81 85 TYR A C 1
ATOM 689 O O . TYR A 1 85 ? 3.999 -8.517 0.289 1.00 98.81 85 TYR A O 1
ATOM 697 N N . GLN A 1 86 ? 6.053 -8.495 -0.615 1.00 98.69 86 GLN A N 1
ATOM 698 C CA . GLN A 1 86 ? 6.656 -9.244 0.491 1.00 98.69 86 GLN A CA 1
ATOM 699 C C . GLN A 1 86 ? 6.636 -8.447 1.795 1.00 98.69 86 GLN A C 1
ATOM 701 O O . GLN A 1 86 ? 6.368 -9.015 2.850 1.00 98.69 86 GLN A O 1
ATOM 706 N N . GLU A 1 87 ? 6.858 -7.135 1.734 1.00 98.62 87 GLU A N 1
ATOM 707 C CA . GLU A 1 87 ? 6.859 -6.301 2.932 1.00 98.62 87 GLU A CA 1
ATOM 708 C C . GLU A 1 87 ? 5.472 -6.169 3.566 1.00 98.62 87 GLU A C 1
ATOM 710 O O . GLU A 1 87 ? 5.353 -6.231 4.787 1.00 98.62 87 GLU A O 1
ATOM 715 N N . ILE A 1 88 ? 4.407 -6.099 2.764 1.00 98.81 88 ILE A N 1
ATOM 716 C CA . ILE A 1 88 ? 3.027 -6.177 3.263 1.00 98.81 88 ILE A CA 1
ATOM 717 C C . ILE A 1 88 ? 2.824 -7.471 4.064 1.00 98.81 88 ILE A C 1
ATOM 719 O O . ILE A 1 88 ? 2.301 -7.435 5.179 1.00 98.81 88 ILE A O 1
ATOM 723 N N . ILE A 1 89 ? 3.274 -8.611 3.527 1.00 98.56 89 ILE A N 1
ATOM 724 C CA . ILE A 1 89 ? 3.189 -9.907 4.214 1.00 98.56 89 ILE A CA 1
ATOM 725 C C . ILE A 1 89 ? 4.021 -9.905 5.502 1.00 98.56 89 ILE A C 1
ATOM 727 O O . ILE A 1 89 ? 3.543 -10.381 6.532 1.00 98.56 89 ILE A O 1
ATOM 731 N N . ASN A 1 90 ? 5.228 -9.333 5.485 1.00 98.31 90 ASN A N 1
ATOM 732 C CA . ASN A 1 90 ? 6.057 -9.194 6.682 1.00 98.31 90 ASN A CA 1
ATOM 733 C C . ASN A 1 90 ? 5.336 -8.391 7.769 1.00 98.31 90 ASN A C 1
ATOM 735 O O . ASN A 1 90 ? 5.246 -8.865 8.900 1.00 98.31 90 ASN A O 1
ATOM 739 N N . VAL A 1 91 ? 4.774 -7.224 7.429 1.00 98.31 91 VAL A N 1
ATOM 740 C CA . VAL A 1 91 ? 4.017 -6.379 8.366 1.00 98.31 91 VAL A CA 1
ATOM 741 C C . VAL A 1 91 ? 2.835 -7.147 8.952 1.00 98.31 91 VAL A C 1
ATOM 743 O O . VAL A 1 91 ? 2.684 -7.167 10.174 1.00 98.31 91 VAL A O 1
ATOM 746 N N . ILE A 1 92 ? 2.041 -7.834 8.123 1.00 98.31 92 ILE A N 1
ATOM 747 C CA . ILE A 1 92 ? 0.925 -8.675 8.589 1.00 98.31 92 ILE A CA 1
ATOM 748 C C . ILE A 1 92 ? 1.421 -9.737 9.582 1.00 98.31 92 ILE A C 1
ATOM 750 O O . ILE A 1 92 ? 0.833 -9.899 10.649 1.00 98.31 92 ILE A O 1
ATOM 754 N N . ASN A 1 93 ? 2.539 -10.402 9.286 1.00 97.81 93 ASN A N 1
ATOM 755 C CA . ASN A 1 93 ? 3.116 -11.440 10.144 1.00 97.81 93 ASN A CA 1
ATOM 756 C C . ASN A 1 93 ? 3.680 -10.912 11.476 1.00 97.81 93 ASN A C 1
ATOM 758 O O . ASN A 1 93 ? 3.918 -11.703 12.387 1.00 97.81 93 ASN A O 1
ATOM 762 N N . THR A 1 94 ? 3.896 -9.598 11.621 1.00 97.06 94 THR A N 1
ATOM 763 C CA . THR A 1 94 ? 4.289 -8.999 12.912 1.00 97.06 94 THR A CA 1
ATOM 764 C C . THR A 1 94 ? 3.118 -8.793 13.872 1.00 97.06 94 THR A C 1
ATOM 766 O O . THR A 1 94 ? 3.332 -8.539 15.061 1.00 97.06 94 THR A O 1
ATOM 769 N N . LEU A 1 95 ? 1.877 -8.867 13.381 1.00 96.31 95 LEU A N 1
ATOM 770 C CA . LEU A 1 95 ? 0.694 -8.606 14.188 1.00 96.31 95 LEU A CA 1
ATOM 771 C C . LEU A 1 95 ? 0.491 -9.698 15.243 1.00 96.31 95 LEU A C 1
ATOM 773 O O . LEU A 1 95 ? 0.671 -10.887 15.003 1.00 96.31 95 LEU A O 1
ATOM 777 N N . ALA A 1 96 ? -0.000 -9.296 16.416 1.00 96.00 96 ALA A N 1
ATOM 778 C CA . ALA A 1 96 ? -0.412 -10.225 17.472 1.00 96.00 96 ALA A CA 1
ATOM 779 C C . ALA A 1 96 ? -1.760 -10.926 17.181 1.00 96.00 96 ALA A C 1
ATOM 781 O O . ALA A 1 96 ? -2.331 -11.575 18.057 1.00 96.00 96 ALA A O 1
ATOM 782 N N . PHE A 1 97 ? -2.311 -10.740 15.981 1.00 96.12 97 PHE A N 1
ATOM 783 C CA . PHE A 1 97 ? -3.548 -11.349 15.514 1.00 96.12 97 PHE A CA 1
ATOM 784 C C . PHE A 1 97 ? -3.422 -11.672 14.028 1.00 96.12 97 PHE A C 1
ATOM 786 O O . PHE A 1 97 ? -2.704 -10.994 13.299 1.00 96.12 97 PHE A O 1
ATOM 793 N N . GLU A 1 98 ? -4.161 -12.678 13.577 1.00 95.88 98 GLU A N 1
ATOM 794 C CA . GLU A 1 98 ? -4.203 -13.022 12.161 1.00 95.88 98 GLU A CA 1
ATOM 795 C C . GLU A 1 98 ? -5.058 -12.023 11.382 1.00 95.88 98 GLU A C 1
ATOM 797 O O . GLU A 1 98 ? -6.191 -11.710 11.767 1.00 95.88 98 GLU A O 1
ATOM 802 N N . TRP A 1 99 ? -4.524 -11.569 10.252 1.00 97.56 99 TRP A N 1
ATOM 803 C CA . TRP A 1 99 ? -5.269 -10.842 9.238 1.00 97.56 99 TRP A CA 1
ATOM 804 C C . TRP A 1 99 ? -5.187 -11.620 7.925 1.00 97.56 99 TRP A C 1
ATOM 806 O O . TRP A 1 99 ? -4.113 -11.780 7.356 1.00 97.56 99 TRP A O 1
ATOM 816 N N . ASN A 1 100 ? -6.332 -12.129 7.469 1.00 94.69 100 ASN A N 1
ATOM 817 C CA . ASN A 1 100 ? -6.429 -13.073 6.349 1.00 94.69 100 ASN A CA 1
ATOM 818 C C . ASN A 1 100 ? -7.069 -12.441 5.099 1.00 94.69 100 ASN A C 1
ATOM 820 O O . ASN A 1 100 ? -7.651 -13.141 4.269 1.00 94.69 100 ASN A O 1
ATOM 824 N N . GLY A 1 101 ? -7.031 -11.110 4.994 1.00 97.56 101 GLY A N 1
ATOM 825 C CA . GLY A 1 101 ? -7.546 -10.400 3.829 1.00 97.56 101 GLY A CA 1
ATOM 826 C C . GLY A 1 101 ? -6.669 -10.612 2.587 1.00 97.56 101 GLY A C 1
ATOM 827 O O . GLY A 1 101 ? -5.519 -11.047 2.687 1.00 97.56 101 GLY A O 1
ATOM 828 N N . PRO A 1 102 ? -7.199 -10.327 1.387 1.00 98.38 102 PRO A N 1
ATOM 829 C CA . PRO A 1 102 ? -6.444 -10.497 0.158 1.00 98.38 102 PRO A CA 1
ATOM 830 C C . PRO A 1 102 ? -5.315 -9.466 0.056 1.00 98.38 102 PRO A C 1
ATOM 832 O O . PRO A 1 102 ? -5.518 -8.272 0.282 1.00 98.38 102 PRO A O 1
ATOM 835 N N . VAL A 1 103 ? -4.144 -9.939 -0.370 1.00 98.69 103 VAL A N 1
ATOM 836 C CA . VAL A 1 103 ? -3.021 -9.104 -0.807 1.00 98.69 103 VAL A CA 1
ATOM 837 C C . VAL A 1 103 ? -2.804 -9.350 -2.295 1.00 98.69 103 VAL A C 1
ATOM 839 O O . VAL A 1 103 ? -2.733 -10.503 -2.728 1.00 98.69 103 VAL A O 1
ATOM 842 N N . LYS A 1 104 ? -2.748 -8.286 -3.094 1.00 98.75 104 LYS A N 1
ATOM 843 C CA . LYS A 1 104 ? -2.681 -8.363 -4.559 1.00 98.75 104 LYS A CA 1
ATOM 844 C C . LYS A 1 104 ? -1.470 -7.621 -5.093 1.00 98.75 104 LYS A C 1
ATOM 846 O O . LYS A 1 104 ? -1.072 -6.588 -4.562 1.00 98.75 104 LYS A O 1
ATOM 851 N N . LYS A 1 105 ? -0.881 -8.160 -6.154 1.00 98.69 105 LYS A N 1
ATOM 852 C CA . LYS A 1 105 ? 0.247 -7.540 -6.845 1.00 98.69 105 LYS A CA 1
ATOM 853 C C . LYS A 1 105 ? -0.247 -6.438 -7.778 1.00 98.69 105 LYS A C 1
ATOM 855 O O . LYS A 1 105 ? -1.192 -6.653 -8.533 1.00 98.69 105 LYS A O 1
ATOM 860 N N . GLY A 1 106 ? 0.384 -5.270 -7.705 1.00 98.00 106 GLY A N 1
ATOM 861 C CA . GLY A 1 106 ? 0.121 -4.156 -8.611 1.00 98.00 106 GLY A CA 1
ATOM 862 C C . GLY A 1 106 ? 0.754 -4.342 -9.985 1.00 98.00 106 GLY A C 1
ATOM 863 O O . GLY A 1 106 ? 1.227 -5.426 -10.343 1.00 98.00 106 GLY A O 1
ATOM 864 N N . SER A 1 107 ? 0.762 -3.263 -10.768 1.00 97.00 107 SER A N 1
ATOM 865 C CA . SER A 1 107 ? 1.376 -3.275 -12.093 1.00 97.00 107 SER A CA 1
ATOM 866 C C . SER A 1 107 ? 2.883 -3.525 -12.009 1.00 97.00 107 SER A C 1
ATOM 868 O O . SER A 1 107 ? 3.553 -3.219 -11.025 1.00 97.00 107 SER A O 1
ATOM 870 N N . VAL A 1 108 ? 3.431 -4.099 -13.077 1.00 96.62 108 VAL A N 1
ATOM 871 C CA . VAL A 1 108 ? 4.866 -4.416 -13.194 1.00 96.62 108 VAL A CA 1
ATOM 872 C C . VAL A 1 108 ? 5.662 -3.320 -13.911 1.00 96.62 108 VAL A C 1
ATOM 874 O O . VAL A 1 108 ? 6.874 -3.437 -14.077 1.00 96.62 108 VAL A O 1
ATOM 877 N N . ILE A 1 109 ? 4.971 -2.282 -14.374 1.00 95.19 109 ILE A N 1
ATOM 878 C CA . ILE A 1 109 ? 5.474 -1.255 -15.284 1.00 95.19 109 ILE A CA 1
ATOM 879 C C . ILE A 1 109 ? 4.797 0.082 -14.967 1.00 95.19 109 ILE A C 1
ATOM 881 O O . ILE A 1 109 ? 3.653 0.113 -14.497 1.00 95.19 109 ILE A O 1
ATOM 885 N N . SER A 1 110 ? 5.516 1.177 -15.197 1.00 93.44 110 SER A N 1
ATOM 886 C CA . SER A 1 110 ? 5.014 2.531 -14.961 1.00 93.44 110 SER A CA 1
ATOM 887 C C . SER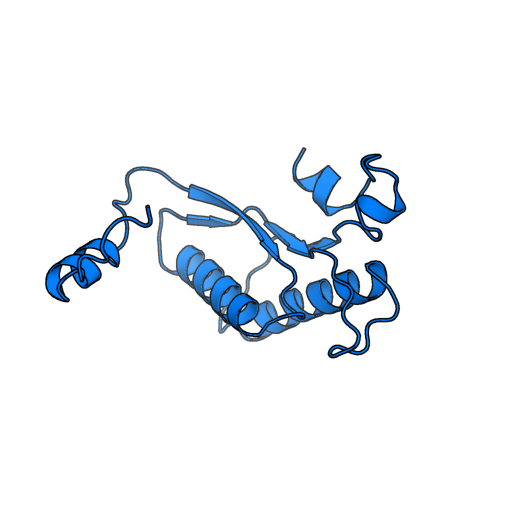 A 1 110 ? 4.116 3.048 -16.094 1.00 93.44 110 SER A C 1
ATOM 889 O O . SER A 1 110 ? 4.126 2.546 -17.221 1.00 93.44 110 SER A O 1
ATOM 891 N N . LEU A 1 111 ? 3.342 4.099 -15.805 1.00 92.81 111 LEU A N 1
ATOM 892 C CA . LEU A 1 111 ? 2.552 4.805 -16.822 1.00 92.81 111 LEU A CA 1
ATOM 893 C C . LEU A 1 111 ? 3.432 5.439 -17.911 1.00 92.81 111 LEU A C 1
ATOM 895 O O . LEU A 1 111 ? 3.039 5.462 -19.075 1.00 92.81 111 LEU A O 1
ATOM 899 N N . ASP A 1 112 ? 4.629 5.907 -17.559 1.00 92.50 112 ASP A N 1
ATOM 900 C CA . ASP A 1 112 ? 5.546 6.522 -18.522 1.00 92.50 112 ASP A CA 1
ATOM 901 C C . ASP A 1 112 ? 6.089 5.483 -19.514 1.00 92.50 112 ASP A C 1
ATOM 903 O O . ASP A 1 112 ? 6.049 5.695 -20.725 1.00 92.50 112 ASP A O 1
ATOM 907 N N . GLU A 1 113 ? 6.516 4.312 -19.030 1.00 92.94 113 GLU A N 1
ATOM 908 C CA . GLU A 1 113 ? 7.030 3.218 -19.876 1.00 92.94 113 GLU A CA 1
ATOM 909 C C . GLU A 1 113 ? 5.961 2.608 -20.795 1.00 92.94 113 GLU A C 1
ATOM 911 O O . GLU A 1 113 ? 6.280 1.992 -21.813 1.00 92.94 113 GLU A O 1
ATOM 916 N N . THR A 1 114 ? 4.687 2.789 -20.452 1.00 93.44 114 THR A N 1
ATOM 917 C CA . THR A 1 114 ? 3.543 2.300 -21.234 1.00 93.44 114 THR A CA 1
ATOM 918 C C . THR A 1 114 ? 2.971 3.357 -22.171 1.00 93.44 114 THR A C 1
ATOM 920 O O . THR A 1 114 ? 2.007 3.072 -22.877 1.00 93.44 114 THR A O 1
ATOM 923 N N . ASN A 1 115 ? 3.539 4.568 -22.214 1.00 94.12 115 ASN A N 1
ATOM 924 C CA . ASN A 1 115 ? 2.965 5.714 -22.927 1.00 94.12 115 ASN A CA 1
ATOM 925 C C . ASN A 1 115 ? 1.500 5.979 -22.528 1.00 94.12 115 ASN A C 1
ATOM 927 O O . ASN A 1 115 ? 0.638 6.182 -23.386 1.00 94.12 115 ASN A O 1
ATOM 931 N N . CYS A 1 116 ? 1.219 5.963 -21.222 1.00 93.06 116 CYS A N 1
ATOM 932 C CA . CYS A 1 116 ? -0.105 6.177 -20.631 1.00 93.06 116 CYS A CA 1
ATOM 933 C C . CYS A 1 116 ? -1.163 5.132 -21.025 1.00 93.06 116 CYS A C 1
ATOM 935 O O . CYS A 1 116 ? -2.362 5.398 -20.917 1.00 93.06 116 CYS A O 1
ATOM 937 N N . ILE A 1 117 ? -0.741 3.951 -21.481 1.00 94.31 117 ILE A N 1
ATOM 938 C CA . ILE A 1 117 ? -1.644 2.833 -21.749 1.00 94.31 117 ILE A CA 1
ATOM 939 C C . ILE A 1 117 ? -1.870 2.078 -20.428 1.00 94.31 117 ILE A C 1
ATOM 941 O O . ILE A 1 117 ? -0.895 1.646 -19.813 1.00 94.31 117 ILE A O 1
ATOM 945 N N . PRO A 1 118 ? -3.125 1.903 -19.971 1.00 91.50 118 PRO A N 1
ATOM 946 C CA . PRO A 1 118 ? -3.418 1.100 -18.787 1.00 91.50 118 PRO A CA 1
ATOM 947 C C . PRO A 1 118 ? -2.896 -0.332 -18.932 1.00 91.50 118 PRO A C 1
ATOM 949 O O . PRO A 1 118 ? -2.932 -0.904 -20.022 1.00 91.50 118 PRO A O 1
ATOM 952 N N . VAL A 1 119 ? -2.437 -0.919 -17.828 1.00 91.62 119 VAL A N 1
ATOM 953 C CA . VAL A 1 119 ? -1.891 -2.280 -17.800 1.00 91.62 119 VAL A CA 1
ATOM 954 C C . VAL A 1 119 ? -2.647 -3.121 -16.787 1.00 91.62 119 VAL A C 1
ATOM 956 O O . VAL A 1 119 ? -2.908 -2.673 -15.671 1.00 91.62 119 VAL A O 1
ATOM 959 N N . GLU A 1 120 ? -2.957 -4.350 -17.188 1.00 94.81 120 GLU A N 1
ATOM 960 C CA . GLU A 1 120 ? -3.604 -5.345 -16.337 1.00 94.81 120 GLU A CA 1
ATOM 961 C C . GLU A 1 120 ? -2.716 -5.748 -15.152 1.00 94.81 120 GLU A C 1
ATOM 963 O O . GLU A 1 120 ? -1.487 -5.825 -15.253 1.00 94.81 120 GLU A O 1
ATOM 968 N N . SER A 1 121 ? -3.346 -6.023 -14.011 1.00 96.94 121 SER A N 1
ATOM 969 C CA . SER A 1 121 ? -2.680 -6.538 -12.811 1.00 96.94 121 SER A CA 1
ATOM 970 C C . SER A 1 121 ? -3.691 -7.157 -11.851 1.00 96.94 121 SER A C 1
ATOM 972 O O . SER A 1 121 ? -4.857 -6.766 -11.851 1.00 96.94 121 SER A O 1
ATOM 974 N N . ASP A 1 122 ? -3.226 -8.037 -10.959 1.00 98.31 122 ASP A N 1
ATOM 975 C CA . ASP A 1 122 ? -4.075 -8.639 -9.922 1.00 98.31 122 ASP A CA 1
ATOM 976 C C . ASP A 1 122 ? -4.764 -7.577 -9.045 1.00 98.31 122 ASP A C 1
ATOM 978 O O . ASP A 1 122 ? -5.861 -7.802 -8.537 1.00 98.31 122 ASP A O 1
ATOM 982 N N . ALA A 1 123 ? -4.102 -6.437 -8.819 1.00 97.94 123 ALA A N 1
ATOM 983 C CA . ALA A 1 123 ? -4.664 -5.303 -8.096 1.00 97.94 123 ALA A CA 1
ATOM 984 C C . ALA A 1 123 ? -5.798 -4.626 -8.878 1.00 97.94 123 ALA A C 1
ATOM 986 O O . ALA A 1 123 ? -6.840 -4.344 -8.294 1.00 97.94 123 ALA A O 1
ATOM 987 N N . ALA A 1 124 ? -5.617 -4.389 -10.182 1.00 96.38 124 ALA A N 1
ATOM 988 C CA . ALA A 1 124 ? -6.645 -3.787 -11.029 1.00 96.38 124 ALA A CA 1
ATOM 989 C C . ALA A 1 124 ? -7.887 -4.689 -11.131 1.00 96.38 124 ALA A C 1
ATOM 991 O O . ALA A 1 124 ? -8.997 -4.214 -10.899 1.00 96.38 124 ALA A O 1
ATOM 992 N N . ASP A 1 125 ? -7.687 -5.991 -11.354 1.00 97.44 125 ASP A N 1
ATOM 993 C CA . ASP A 1 125 ? -8.758 -6.998 -11.384 1.00 97.44 125 ASP A CA 1
ATOM 994 C C . ASP A 1 125 ? -9.502 -7.117 -10.048 1.00 97.44 125 ASP A C 1
ATOM 996 O O . ASP A 1 125 ? -10.676 -7.465 -10.007 1.00 97.44 125 ASP A O 1
ATOM 1000 N N . PHE A 1 126 ? -8.814 -6.869 -8.932 1.00 98.00 126 PHE A N 1
ATOM 1001 C CA . PHE A 1 126 ? -9.416 -6.910 -7.602 1.00 98.00 126 PHE A CA 1
ATOM 1002 C C . PHE A 1 126 ? -10.251 -5.662 -7.276 1.00 98.00 126 PHE A C 1
ATOM 1004 O O . PHE A 1 126 ? -11.188 -5.748 -6.480 1.00 98.00 126 PHE A O 1
ATOM 1011 N N . ILE A 1 127 ? -9.888 -4.505 -7.836 1.00 95.56 127 ILE A N 1
ATOM 1012 C CA . ILE A 1 127 ? -10.564 -3.226 -7.580 1.00 95.56 127 ILE A CA 1
ATOM 1013 C C . ILE A 1 127 ? -11.840 -3.076 -8.429 1.00 95.56 127 ILE A C 1
ATOM 1015 O O . ILE A 1 127 ? -12.798 -2.458 -7.956 1.00 95.56 127 ILE A O 1
ATOM 1019 N N . CYS A 1 128 ? -11.833 -3.594 -9.661 1.00 85.75 128 CYS A N 1
ATOM 1020 C CA . CYS A 1 128 ? -12.923 -3.491 -10.640 1.00 85.75 128 CYS A CA 1
ATOM 1021 C C . CYS A 1 128 ? -14.039 -4.525 -10.421 1.00 85.75 128 CYS A C 1
ATOM 1023 O O . CYS A 1 128 ? -15.214 -4.155 -10.661 1.00 85.75 128 CYS A O 1
#

Foldseek 3Di:
DDDDDDDDDPVRVVVVPDDDDLPAADEDEAEDLCQPDVVSLVVLLVLVVCVVPPPRYDYQEYEQFFDDDVVSVAPFSQSSQVSSLVSSVVSQVVDPDHDDHYYWGDDRHDCVVVVNDDDDTRVVVSVD

Secondary structure (DSSP, 8-state):
-PPPP-PPPHHHHHHHTSPPP-SS-EEEEEEE-TTT-HHHHHHHHHHHHHHHH-TTEEEEEEEE-----GGGT-SSHHHHHHHHHHHHHHHHHTSSS-----EEE--SS-TTTTTT-----HHHHHH-

Radius of gyration: 17.71 Å; chains: 1; bounding box: 40×48×44 Å

Sequence (128 aa):
MRRPYIPVGHPKVLQHLKNPKQEFNKKIIIDTDTYNSIDDQFALMHMLLSEKTRGDVSILGITAAPFYKELRNTDSYKHGMELSYQEIINVINTLAFEWNGPVKKGSVISLDETNCIPVESDAADFIC

pLDDT: mean 94.17, std 6.4, range [63.66, 98.81]